Protein AF-A0A936DVT2-F1 (afdb_monomer_lite)

pLDDT: mean 86.71, std 9.56, range [53.81, 96.31]

Radius of gyration: 16.31 Å; chains: 1; bounding box: 36×32×41 Å

Secondary structure (DSSP, 8-state):
-HHHHHHHHHHHHHHHHHHHHHHHHHHHHHHHHTT--SSHHHHHHHHHHHHHHHHHHHHHHHTT-HHHHHHHHHHHHHHHHHHHHHHHHHHHH-TT--

Structure (mmCIF, N/CA/C/O backbone):
data_AF-A0A936DVT2-F1
#
_entry.id   AF-A0A936DVT2-F1
#
loop_
_atom_site.group_PDB
_atom_site.id
_atom_site.type_symbol
_atom_site.label_atom_id
_atom_site.label_alt_id
_atom_site.label_comp_id
_atom_site.label_asym_id
_atom_site.label_entity_id
_atom_site.label_seq_id
_atom_site.pdbx_PDB_ins_code
_atom_site.Cartn_x
_atom_site.Cartn_y
_atom_site.Cartn_z
_atom_site.occupancy
_atom_site.B_iso_or_equiv
_atom_site.auth_seq_id
_atom_site.auth_comp_id
_atom_site.auth_asym_id
_atom_site.auth_atom_id
_atom_site.pdbx_PDB_model_num
ATOM 1 N N . MET A 1 1 ? -17.477 8.467 15.188 1.00 62.47 1 MET A N 1
ATOM 2 C CA . MET A 1 1 ? -16.940 9.267 14.061 1.00 62.47 1 MET A CA 1
ATOM 3 C C . MET A 1 1 ? -15.504 8.880 13.683 1.00 62.47 1 MET A C 1
ATOM 5 O O . MET A 1 1 ? -15.281 8.471 12.554 1.00 62.47 1 MET A O 1
ATOM 9 N N . TRP A 1 2 ? -14.542 8.894 14.615 1.00 74.56 2 TRP A N 1
ATOM 10 C CA . TRP A 1 2 ? -13.126 8.581 14.332 1.00 74.56 2 TRP A CA 1
ATOM 11 C C . TRP A 1 2 ? -12.831 7.160 13.819 1.00 74.56 2 TRP A C 1
ATOM 13 O O . TRP A 1 2 ? -11.986 6.989 12.946 1.00 74.56 2 TRP A O 1
ATOM 23 N N . ALA A 1 3 ? -13.521 6.135 14.330 1.00 76.88 3 ALA A N 1
ATOM 24 C CA . ALA A 1 3 ? -13.333 4.756 13.864 1.00 76.88 3 ALA A CA 1
ATOM 25 C C . ALA A 1 3 ? -13.808 4.557 12.413 1.00 76.88 3 ALA A C 1
ATOM 27 O O . ALA A 1 3 ? -13.152 3.872 11.635 1.00 76.88 3 ALA A O 1
ATOM 28 N N . PHE A 1 4 ? -14.908 5.218 12.038 1.00 84.44 4 PHE A N 1
ATOM 29 C CA . PHE A 1 4 ? -15.436 5.209 10.675 1.00 84.44 4 PHE A CA 1
ATOM 30 C C . PHE A 1 4 ? -14.450 5.845 9.688 1.00 84.44 4 PHE A C 1
ATOM 32 O O . PHE A 1 4 ? -14.139 5.243 8.665 1.00 84.44 4 PHE A O 1
ATOM 39 N N . LEU A 1 5 ? -13.882 7.006 10.040 1.00 88.12 5 LEU A N 1
ATOM 40 C CA . LEU A 1 5 ? -12.878 7.680 9.213 1.00 88.12 5 LEU A CA 1
ATOM 41 C C . LEU A 1 5 ? -11.639 6.802 8.982 1.00 88.12 5 LEU A C 1
ATOM 43 O O . LEU A 1 5 ? -11.156 6.706 7.860 1.00 88.12 5 LEU A O 1
ATOM 47 N N . LYS A 1 6 ? -11.149 6.113 10.021 1.00 86.31 6 LYS A N 1
ATOM 48 C CA . LYS A 1 6 ? -10.004 5.194 9.899 1.00 86.31 6 LYS A CA 1
ATOM 49 C C . LYS A 1 6 ? -10.316 4.006 8.987 1.00 86.31 6 LYS A C 1
ATOM 51 O O . LYS A 1 6 ? -9.522 3.702 8.106 1.00 86.31 6 LYS A O 1
ATOM 56 N N . SER A 1 7 ? -11.487 3.385 9.140 1.00 87.62 7 SER A N 1
ATOM 57 C CA . SER A 1 7 ? -11.933 2.322 8.227 1.00 87.62 7 SER A CA 1
ATOM 58 C C . SER A 1 7 ? -12.012 2.799 6.781 1.00 87.62 7 SER A C 1
ATOM 60 O O . SER A 1 7 ? -11.592 2.081 5.879 1.00 87.62 7 SER A O 1
ATOM 62 N N . PHE A 1 8 ? -12.527 4.005 6.554 1.00 91.94 8 PHE A N 1
ATOM 63 C CA . PHE A 1 8 ? -12.626 4.580 5.218 1.00 91.94 8 PHE A CA 1
ATOM 64 C C . PHE A 1 8 ? -11.243 4.834 4.597 1.00 91.94 8 PHE A C 1
ATOM 66 O O . PHE A 1 8 ? -10.971 4.373 3.489 1.00 91.94 8 PHE A O 1
ATOM 73 N N . LEU A 1 9 ? -10.336 5.475 5.344 1.00 92.44 9 LEU A N 1
ATOM 74 C CA . LEU A 1 9 ? -8.952 5.708 4.919 1.00 92.44 9 LEU A CA 1
ATOM 75 C C . LEU A 1 9 ? -8.202 4.403 4.637 1.00 92.44 9 LEU A C 1
ATOM 77 O O . LEU A 1 9 ? -7.432 4.338 3.683 1.00 92.44 9 LEU A O 1
ATOM 81 N N . PHE A 1 10 ? -8.456 3.353 5.422 1.00 94.12 10 PHE A N 1
ATOM 82 C CA . PHE A 1 10 ? -7.885 2.036 5.168 1.00 94.12 10 PHE A CA 1
ATOM 83 C C . PHE A 1 10 ? -8.268 1.515 3.780 1.00 94.12 10 PHE A C 1
ATOM 85 O O . PHE A 1 10 ? -7.390 1.085 3.039 1.00 94.12 10 PHE A O 1
ATOM 92 N N . TYR A 1 11 ? -9.552 1.563 3.407 1.00 94.31 11 TYR A N 1
ATOM 93 C CA . TYR A 1 11 ? -9.995 1.071 2.099 1.00 94.31 11 TYR A CA 1
ATOM 94 C C . TYR A 1 11 ? -9.432 1.901 0.943 1.00 94.31 11 TYR A C 1
ATOM 96 O O . TYR A 1 11 ? -9.033 1.325 -0.068 1.00 94.31 11 TYR A O 1
ATOM 104 N N . ILE A 1 12 ? -9.333 3.225 1.106 1.00 94.19 12 ILE A N 1
ATOM 105 C CA . ILE A 1 12 ? -8.680 4.095 0.117 1.00 94.19 12 ILE A CA 1
ATOM 106 C C . ILE A 1 12 ? -7.213 3.700 -0.053 1.00 94.19 12 ILE A C 1
ATOM 108 O O . ILE A 1 12 ? -6.776 3.421 -1.169 1.00 94.19 12 ILE A O 1
ATOM 112 N N . GLY A 1 13 ? -6.456 3.639 1.046 1.00 93.81 13 GLY A N 1
ATOM 113 C CA . GLY A 1 13 ? -5.042 3.280 0.998 1.00 93.81 13 GLY A CA 1
ATOM 114 C C . GLY A 1 13 ? -4.830 1.882 0.419 1.00 93.81 13 GLY A C 1
ATOM 115 O O . GLY A 1 13 ? -3.931 1.670 -0.392 1.00 93.81 13 GLY A O 1
ATOM 116 N N . PHE A 1 14 ? -5.692 0.930 0.774 1.00 94.88 14 PHE A N 1
ATOM 117 C CA . PHE A 1 14 ? -5.661 -0.423 0.227 1.00 94.88 14 PHE A CA 1
ATOM 118 C C . PHE A 1 14 ? -5.874 -0.416 -1.293 1.00 94.88 14 PHE A C 1
ATOM 120 O O . PHE A 1 14 ? -5.102 -1.038 -2.020 1.00 94.88 14 PHE A O 1
ATOM 127 N N . GLY A 1 15 ? -6.868 0.334 -1.779 1.00 94.31 15 GLY A N 1
ATOM 128 C CA . GLY A 1 15 ? -7.157 0.471 -3.207 1.00 94.31 15 GLY A CA 1
ATOM 129 C C . GLY A 1 15 ? -5.996 1.077 -3.997 1.00 94.31 15 GLY A C 1
ATOM 130 O O . GLY A 1 15 ? -5.615 0.532 -5.030 1.00 94.31 15 GLY A O 1
ATOM 131 N N . ILE A 1 16 ? -5.382 2.150 -3.489 1.00 94.12 16 ILE A N 1
ATOM 132 C CA . ILE A 1 16 ? -4.234 2.802 -4.144 1.00 94.12 16 ILE A CA 1
ATOM 133 C C . ILE A 1 16 ? -3.060 1.826 -4.291 1.00 94.12 16 ILE A C 1
ATOM 135 O O . ILE A 1 16 ? -2.488 1.701 -5.374 1.00 94.12 16 ILE A O 1
ATOM 139 N N . ASN A 1 17 ? -2.715 1.103 -3.224 1.00 94.31 17 ASN A N 1
ATOM 140 C CA . ASN A 1 17 ? -1.636 0.117 -3.274 1.00 94.31 17 ASN A CA 1
ATOM 141 C C . ASN A 1 17 ? -1.960 -1.048 -4.219 1.00 94.31 17 ASN A C 1
ATOM 143 O O . ASN A 1 17 ? -1.082 -1.494 -4.952 1.00 94.31 17 ASN A O 1
ATOM 147 N N . ALA A 1 18 ? -3.210 -1.522 -4.234 1.00 94.19 18 ALA A N 1
ATOM 148 C CA . ALA A 1 18 ? -3.640 -2.577 -5.147 1.00 94.19 18 ALA A CA 1
ATOM 149 C C . ALA A 1 18 ? -3.505 -2.145 -6.617 1.00 94.19 18 ALA A C 1
ATOM 151 O O . ALA A 1 18 ? -2.980 -2.903 -7.430 1.00 94.19 18 ALA A O 1
ATOM 152 N N . ILE A 1 19 ? -3.900 -0.910 -6.950 1.00 92.88 19 ILE A N 1
ATOM 153 C CA . ILE A 1 19 ? -3.696 -0.338 -8.289 1.00 92.88 19 ILE A CA 1
ATOM 154 C C . ILE A 1 19 ? -2.199 -0.262 -8.613 1.00 92.88 19 ILE A C 1
ATOM 156 O O . ILE A 1 19 ? -1.792 -0.684 -9.694 1.00 92.88 19 ILE A O 1
ATOM 160 N N . GLY A 1 20 ? -1.373 0.212 -7.675 1.00 90.12 20 GLY A N 1
ATOM 161 C CA . GLY A 1 20 ? 0.081 0.267 -7.849 1.00 90.12 20 GLY A CA 1
ATOM 162 C C . GLY A 1 20 ? 0.688 -1.102 -8.169 1.00 90.12 20 GLY A C 1
ATOM 163 O O . GLY A 1 20 ? 1.445 -1.229 -9.127 1.00 90.12 20 GLY A O 1
ATOM 164 N N . ILE A 1 21 ? 0.286 -2.140 -7.431 1.00 93.06 21 ILE A N 1
ATOM 165 C CA . ILE A 1 21 ? 0.714 -3.526 -7.665 1.00 93.06 21 ILE A CA 1
ATOM 166 C C . ILE A 1 21 ? 0.298 -4.012 -9.056 1.00 93.06 21 ILE A C 1
ATOM 168 O O . ILE A 1 21 ? 1.121 -4.588 -9.766 1.00 93.06 21 ILE A O 1
ATOM 172 N N . LEU A 1 22 ? -0.950 -3.766 -9.469 1.00 92.69 22 LEU A N 1
ATOM 173 C CA . LEU A 1 22 ? -1.434 -4.162 -10.795 1.00 92.69 22 LEU A CA 1
ATOM 174 C C . LEU A 1 22 ? -0.621 -3.498 -11.912 1.00 92.69 22 LEU A C 1
ATOM 176 O O . LEU A 1 22 ? -0.203 -4.175 -12.850 1.00 92.69 22 LEU A O 1
ATOM 180 N N . VAL A 1 23 ? -0.338 -2.200 -11.788 1.00 90.06 23 VAL A N 1
ATOM 181 C CA . VAL A 1 23 ? 0.489 -1.465 -12.758 1.00 90.06 23 VAL A CA 1
ATOM 182 C C . VAL A 1 23 ? 1.914 -2.023 -12.797 1.00 90.06 23 VAL A C 1
ATOM 184 O O . VAL A 1 23 ? 2.447 -2.265 -13.880 1.00 90.06 23 VAL A O 1
ATOM 187 N N . SER A 1 24 ? 2.525 -2.294 -11.640 1.00 88.75 24 SER A N 1
ATOM 188 C CA . SER A 1 24 ? 3.863 -2.894 -11.581 1.00 88.75 24 SER A CA 1
ATOM 189 C C . SER A 1 24 ? 3.911 -4.284 -12.220 1.00 88.75 24 SER A C 1
ATOM 191 O O . SER A 1 24 ? 4.865 -4.587 -12.934 1.00 88.75 24 SER A O 1
ATOM 193 N N . LEU A 1 25 ? 2.882 -5.115 -12.027 1.00 88.88 25 LEU A N 1
ATOM 194 C CA . LEU A 1 25 ? 2.795 -6.434 -12.663 1.00 88.88 25 LEU A CA 1
ATOM 195 C C . LEU A 1 25 ? 2.741 -6.334 -14.191 1.00 88.88 25 LEU A C 1
ATOM 197 O O . LEU A 1 25 ? 3.431 -7.094 -14.868 1.00 88.88 25 LEU A O 1
ATOM 201 N N . VAL A 1 26 ? 1.982 -5.380 -14.739 1.00 88.12 26 VAL A N 1
ATOM 202 C CA . VAL A 1 26 ? 1.920 -5.153 -16.194 1.00 88.12 26 VAL A CA 1
ATOM 203 C C . VAL A 1 26 ? 3.300 -4.806 -16.760 1.00 88.12 26 VAL A C 1
ATOM 205 O O . VAL A 1 26 ? 3.682 -5.337 -17.805 1.00 88.12 26 VAL A O 1
ATOM 208 N N . ILE A 1 27 ? 4.069 -3.963 -16.063 1.00 86.00 27 ILE A N 1
ATOM 209 C CA . ILE A 1 27 ? 5.432 -3.587 -16.472 1.00 86.00 27 ILE A CA 1
ATOM 210 C C . ILE A 1 27 ? 6.364 -4.803 -16.425 1.00 86.00 27 ILE A C 1
ATOM 212 O O . ILE A 1 27 ? 7.030 -5.092 -17.415 1.00 86.00 27 ILE A O 1
ATOM 216 N N . ILE A 1 28 ? 6.354 -5.562 -15.325 1.00 87.94 28 ILE A N 1
ATOM 217 C CA . ILE A 1 28 ? 7.203 -6.754 -15.151 1.00 87.94 28 ILE A CA 1
ATOM 218 C C . ILE A 1 28 ? 6.934 -7.794 -16.245 1.00 87.94 28 ILE A C 1
ATOM 220 O O . ILE A 1 28 ? 7.877 -8.343 -16.820 1.00 87.94 28 ILE A O 1
ATOM 224 N N . ILE A 1 29 ? 5.657 -8.060 -16.547 1.00 86.06 29 ILE A N 1
ATOM 225 C CA . ILE A 1 29 ? 5.254 -9.005 -17.600 1.00 86.06 29 ILE A CA 1
ATOM 226 C C . ILE A 1 29 ? 5.703 -8.491 -18.973 1.00 86.06 29 ILE A C 1
ATOM 228 O O . ILE A 1 29 ? 6.270 -9.2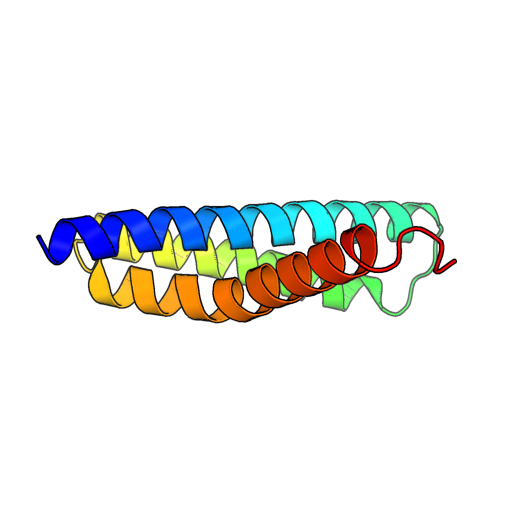50 -19.759 1.00 86.06 29 ILE A O 1
ATOM 232 N N . SER A 1 30 ? 5.503 -7.201 -19.255 1.00 84.88 30 SER A N 1
ATOM 233 C CA . SER A 1 30 ? 5.915 -6.587 -20.524 1.00 84.88 30 SER A CA 1
ATOM 234 C C . SER A 1 30 ? 7.430 -6.653 -20.734 1.00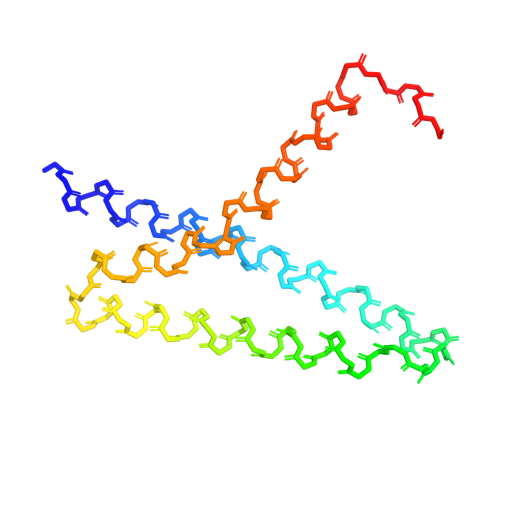 84.88 30 SER A C 1
ATOM 236 O O . SER A 1 30 ? 7.888 -6.955 -21.837 1.00 84.88 30 SER A O 1
ATOM 238 N N . ASP A 1 31 ? 8.212 -6.411 -19.682 1.00 83.19 31 ASP A N 1
ATOM 239 C CA . ASP A 1 31 ? 9.674 -6.483 -19.724 1.00 83.19 31 ASP A CA 1
ATOM 240 C C . ASP A 1 31 ? 10.180 -7.926 -19.820 1.00 83.19 31 ASP A C 1
ATOM 242 O O . ASP A 1 31 ? 11.168 -8.187 -20.513 1.00 83.19 31 ASP A O 1
ATOM 246 N N . ALA A 1 32 ? 9.480 -8.880 -19.194 1.00 82.69 32 ALA A N 1
ATOM 247 C CA . ALA A 1 32 ? 9.783 -10.303 -19.322 1.00 82.69 32 ALA A CA 1
ATOM 248 C C . ALA A 1 32 ? 9.603 -10.790 -20.769 1.00 82.69 32 ALA A C 1
ATOM 250 O O . ALA A 1 32 ? 10.466 -11.500 -21.282 1.00 82.69 32 ALA A O 1
ATOM 251 N N . ILE A 1 33 ? 8.535 -10.357 -21.452 1.00 84.75 33 ILE A N 1
ATOM 252 C CA . ILE A 1 33 ? 8.281 -10.695 -22.864 1.00 84.75 33 ILE A CA 1
ATOM 253 C C . ILE A 1 33 ? 9.366 -10.112 -23.784 1.00 84.75 33 ILE A C 1
ATOM 255 O O . ILE A 1 33 ? 9.763 -10.751 -24.755 1.00 84.75 33 ILE A O 1
ATOM 259 N N . LYS A 1 34 ? 9.881 -8.915 -23.475 1.00 83.06 34 LYS A 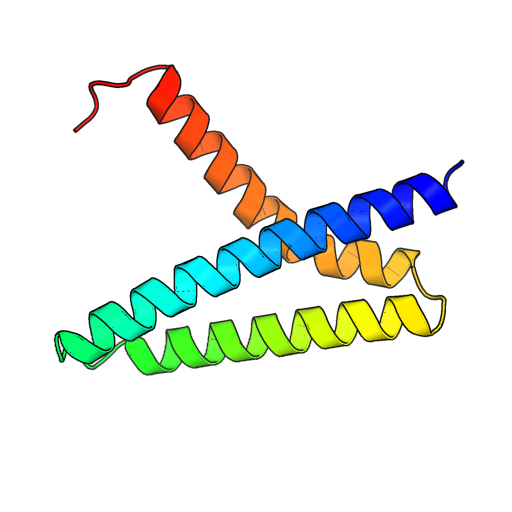N 1
ATOM 260 C CA . LYS A 1 34 ? 10.931 -8.243 -24.264 1.00 83.06 34 LYS A CA 1
ATOM 261 C C . LYS A 1 34 ? 12.345 -8.792 -24.024 1.00 83.06 34 LYS A C 1
ATOM 263 O O . LYS A 1 34 ? 13.276 -8.356 -24.696 1.00 83.06 34 LYS A O 1
ATOM 268 N N . GLY A 1 35 ? 12.532 -9.711 -23.073 1.00 72.38 35 GLY A N 1
ATOM 269 C CA . GLY A 1 35 ? 13.825 -10.352 -22.806 1.00 72.38 35 GLY A CA 1
ATOM 270 C C . GLY A 1 35 ? 14.896 -9.444 -22.179 1.00 72.38 35 GLY A C 1
ATOM 271 O O . GLY A 1 35 ? 16.073 -9.804 -22.184 1.00 72.38 35 GLY A O 1
ATOM 272 N N . SER A 1 36 ? 14.542 -8.276 -21.624 1.00 65.38 36 SER A N 1
ATOM 273 C CA . SER A 1 36 ? 15.513 -7.378 -20.976 1.00 65.38 36 SER A CA 1
ATOM 274 C C . SER A 1 36 ? 15.749 -7.816 -19.518 1.00 65.38 36 SER A C 1
ATOM 276 O O . SER A 1 36 ? 14.883 -7.665 -18.659 1.00 65.38 36 SER A O 1
ATOM 278 N N . SER A 1 37 ? 16.892 -8.452 -19.234 1.00 60.56 37 SER A N 1
ATOM 279 C CA . SER A 1 37 ? 16.967 -9.436 -18.134 1.00 60.56 37 SER A CA 1
ATOM 280 C C . SER A 1 37 ? 17.762 -9.051 -16.869 1.00 60.56 37 SER A C 1
ATOM 282 O O . SER A 1 37 ? 17.945 -9.911 -16.012 1.00 60.56 37 SER A O 1
ATOM 284 N N . SER A 1 38 ? 18.229 -7.813 -16.659 1.00 58.59 38 SER A N 1
ATOM 285 C CA . SER A 1 38 ? 19.053 -7.526 -15.457 1.00 58.59 38 SER A CA 1
ATOM 286 C C . SER A 1 38 ? 18.307 -6.926 -14.255 1.00 58.59 38 SER A C 1
ATOM 288 O O . SER A 1 38 ? 18.732 -7.141 -13.124 1.00 58.59 38 SER A O 1
ATOM 290 N N . LYS A 1 39 ? 17.189 -6.209 -14.449 1.00 61.66 39 LYS A N 1
ATOM 291 C CA . LYS A 1 39 ? 16.467 -5.504 -13.358 1.00 61.66 39 LYS A CA 1
ATOM 292 C C . LYS A 1 39 ? 15.124 -6.127 -12.957 1.00 61.66 39 LYS A C 1
ATOM 294 O O . LYS A 1 39 ? 14.541 -5.719 -11.956 1.00 61.66 39 LYS A O 1
ATOM 299 N N . ASN A 1 40 ? 14.631 -7.117 -13.704 1.00 69.44 40 ASN A N 1
ATOM 300 C CA . ASN A 1 40 ? 13.252 -7.598 -13.560 1.00 69.44 40 ASN A CA 1
ATOM 301 C C . ASN A 1 40 ? 13.018 -8.398 -12.258 1.00 69.44 40 ASN A C 1
ATOM 303 O O . ASN A 1 40 ? 11.957 -8.310 -11.644 1.00 69.44 40 ASN A O 1
ATOM 307 N N . GLY A 1 41 ? 14.040 -9.116 -11.773 1.00 75.94 41 GLY A N 1
ATOM 308 C CA . GLY A 1 41 ? 13.954 -9.879 -10.521 1.00 75.94 41 GLY A CA 1
ATOM 309 C C . GLY A 1 41 ? 13.731 -9.000 -9.285 1.00 75.94 41 GLY A C 1
ATOM 310 O O . GLY A 1 41 ? 12.924 -9.338 -8.423 1.00 75.94 41 GLY A O 1
ATOM 311 N N . THR A 1 42 ? 14.386 -7.838 -9.212 1.00 81.88 42 THR A N 1
ATOM 312 C CA . THR A 1 42 ? 14.222 -6.903 -8.087 1.00 81.88 42 THR A CA 1
ATOM 313 C C . THR A 1 42 ? 12.815 -6.308 -8.046 1.00 81.88 42 THR A C 1
ATOM 315 O O . THR A 1 42 ? 12.216 -6.239 -6.976 1.00 81.88 42 THR A O 1
ATOM 318 N N . TRP A 1 43 ? 12.253 -5.938 -9.201 1.00 82.81 43 TRP A N 1
ATOM 319 C CA . TRP A 1 43 ? 10.880 -5.432 -9.292 1.00 82.81 43 TRP A CA 1
ATOM 320 C C . TRP A 1 43 ? 9.846 -6.464 -8.839 1.00 82.81 43 TRP A C 1
ATOM 322 O O . TRP A 1 43 ? 8.938 -6.127 -8.079 1.00 82.81 43 TRP A O 1
ATOM 332 N N . LEU A 1 44 ? 10.020 -7.728 -9.231 1.00 86.56 44 LEU A N 1
ATOM 333 C CA . LEU A 1 44 ? 9.156 -8.822 -8.787 1.00 86.56 44 LEU A CA 1
ATOM 334 C C . LEU A 1 44 ? 9.193 -9.001 -7.261 1.00 86.56 44 LEU A C 1
ATOM 336 O O . LEU A 1 44 ? 8.144 -9.132 -6.631 1.00 86.56 44 LEU A O 1
ATOM 340 N N . LEU A 1 45 ? 10.383 -8.957 -6.653 1.00 88.25 45 LEU A N 1
ATOM 341 C CA . LEU A 1 45 ? 10.532 -9.056 -5.197 1.00 88.25 45 LEU A CA 1
ATOM 342 C C . LEU A 1 45 ? 9.843 -7.899 -4.464 1.00 88.25 45 LEU A C 1
ATOM 344 O O . LEU A 1 45 ? 9.189 -8.127 -3.447 1.00 88.25 45 LEU A O 1
ATOM 348 N N . ILE A 1 46 ? 9.940 -6.675 -4.994 1.00 88.31 46 ILE A N 1
ATOM 349 C CA . ILE A 1 46 ? 9.246 -5.505 -4.436 1.00 88.31 46 ILE A CA 1
ATOM 350 C C . ILE A 1 46 ? 7.728 -5.712 -4.485 1.00 88.31 46 ILE A C 1
ATOM 352 O O . ILE A 1 46 ? 7.049 -5.490 -3.482 1.00 88.31 46 ILE A O 1
ATOM 356 N N . VAL A 1 47 ? 7.190 -6.180 -5.616 1.00 91.06 47 VAL A N 1
ATOM 357 C CA . VAL A 1 47 ? 5.751 -6.444 -5.767 1.00 91.06 47 VAL A CA 1
ATOM 358 C C . VAL A 1 47 ? 5.274 -7.524 -4.797 1.00 91.06 47 VAL A C 1
ATOM 360 O O . VAL A 1 47 ? 4.266 -7.332 -4.120 1.00 91.06 47 VAL A O 1
ATOM 363 N N . LEU A 1 48 ? 6.015 -8.626 -4.665 1.00 92.69 48 LEU A N 1
ATOM 364 C CA . LEU A 1 48 ? 5.700 -9.672 -3.689 1.00 92.69 48 LEU A CA 1
ATOM 365 C C . LEU A 1 48 ? 5.726 -9.133 -2.253 1.00 92.69 48 LEU A C 1
ATOM 367 O O . LEU A 1 48 ? 4.823 -9.430 -1.468 1.00 92.69 48 LEU A O 1
ATOM 371 N N . GLY A 1 49 ? 6.709 -8.292 -1.925 1.00 93.44 49 GLY A N 1
ATOM 372 C CA . GLY A 1 49 ? 6.785 -7.604 -0.638 1.00 93.44 49 GLY A CA 1
ATOM 373 C C . GLY A 1 49 ? 5.564 -6.720 -0.370 1.00 93.44 49 GLY A C 1
ATOM 374 O O . GLY A 1 49 ? 4.998 -6.774 0.721 1.00 93.44 49 GLY A O 1
ATOM 375 N N . LEU A 1 50 ? 5.103 -5.963 -1.369 1.00 92.00 50 LEU A N 1
ATOM 376 C CA . LEU A 1 50 ? 3.902 -5.128 -1.261 1.00 92.00 50 LEU A CA 1
ATOM 377 C C . LEU A 1 50 ? 2.614 -5.957 -1.133 1.00 92.00 50 LEU A C 1
ATOM 379 O O . LEU A 1 50 ? 1.725 -5.585 -0.364 1.00 92.00 50 LEU A O 1
ATOM 383 N N . CYS A 1 51 ? 2.517 -7.103 -1.811 1.00 94.75 51 CYS A N 1
ATOM 384 C CA . CYS A 1 51 ? 1.407 -8.043 -1.632 1.00 94.75 51 CYS A CA 1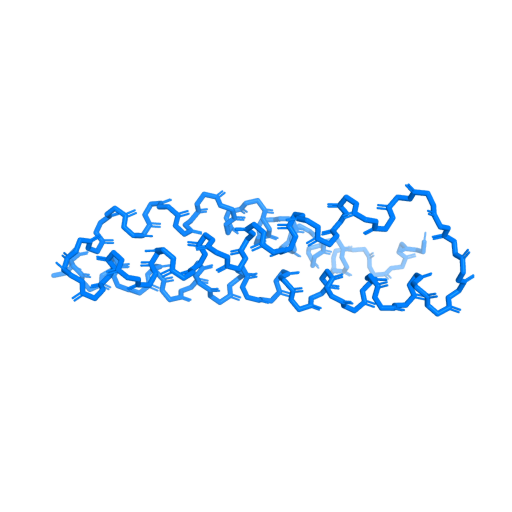
ATOM 385 C C . CYS A 1 51 ? 1.355 -8.583 -0.195 1.00 94.75 51 CYS A C 1
ATOM 387 O O . CYS A 1 51 ? 0.297 -8.562 0.438 1.00 94.75 51 CYS A O 1
ATOM 389 N N . LEU A 1 52 ? 2.498 -9.022 0.344 1.00 95.56 52 LEU A N 1
ATOM 390 C CA . LEU A 1 52 ? 2.603 -9.485 1.732 1.00 95.56 52 LEU A CA 1
ATOM 391 C C . LEU A 1 52 ? 2.290 -8.359 2.727 1.00 95.56 52 LEU A C 1
ATOM 393 O O . LEU A 1 52 ? 1.593 -8.587 3.717 1.00 95.56 52 LEU A O 1
ATOM 397 N N . TRP A 1 53 ? 2.739 -7.135 2.442 1.00 94.56 53 TRP A N 1
ATOM 398 C CA . TRP A 1 53 ? 2.425 -5.951 3.240 1.00 94.56 53 TRP A CA 1
ATOM 399 C C . TRP A 1 53 ? 0.917 -5.677 3.295 1.00 94.56 53 TRP A C 1
ATOM 401 O O . TRP A 1 53 ? 0.368 -5.451 4.377 1.00 94.56 53 TRP A O 1
ATOM 411 N N . LEU A 1 54 ? 0.220 -5.738 2.155 1.00 94.81 54 LEU A N 1
ATOM 412 C CA . LEU A 1 54 ? -1.236 -5.573 2.109 1.00 94.81 54 LEU A CA 1
ATOM 413 C C . LEU A 1 54 ? -1.972 -6.694 2.840 1.00 94.81 54 LEU A C 1
ATOM 415 O O . LEU A 1 54 ? -2.933 -6.412 3.561 1.00 94.81 54 LEU A O 1
ATOM 419 N N . ALA A 1 55 ? -1.510 -7.938 2.704 1.00 95.62 55 ALA A N 1
ATOM 420 C CA . ALA A 1 55 ? -2.073 -9.070 3.434 1.00 95.62 55 ALA A CA 1
ATOM 421 C C . ALA A 1 55 ? -1.939 -8.873 4.954 1.00 95.62 55 ALA A C 1
ATOM 423 O O . ALA A 1 55 ? -2.909 -9.057 5.694 1.00 95.62 55 ALA A O 1
ATOM 424 N N . LEU A 1 56 ? -0.778 -8.401 5.420 1.00 95.94 56 LEU A N 1
ATOM 425 C CA . LEU A 1 56 ? -0.551 -8.057 6.823 1.00 95.94 56 LEU A CA 1
ATOM 426 C C . LEU A 1 56 ? -1.470 -6.916 7.288 1.00 95.94 56 LEU A C 1
ATOM 428 O O . LEU A 1 56 ? -2.076 -7.008 8.356 1.00 95.94 56 LEU A O 1
ATOM 432 N N . CYS A 1 57 ? -1.631 -5.862 6.485 1.00 95.44 57 CYS A N 1
ATOM 433 C CA . CYS A 1 57 ? -2.546 -4.759 6.793 1.00 95.44 57 CYS A CA 1
ATOM 434 C C . CYS A 1 57 ? -4.002 -5.243 6.911 1.00 95.44 57 CYS A C 1
ATOM 436 O O . CYS A 1 57 ? -4.729 -4.820 7.815 1.00 95.44 57 CYS A O 1
ATOM 438 N N . TRP A 1 58 ? -4.426 -6.158 6.035 1.00 95.12 58 TRP A N 1
ATOM 439 C CA . TRP A 1 58 ? -5.754 -6.767 6.094 1.00 95.12 58 TRP A CA 1
ATOM 440 C C . TRP A 1 58 ? -5.945 -7.621 7.351 1.00 95.12 58 TRP A C 1
ATOM 442 O O . TRP A 1 58 ? -6.962 -7.488 8.036 1.00 95.12 58 TRP A O 1
ATOM 452 N N . TYR A 1 59 ? -4.946 -8.429 7.706 1.00 96.31 59 TYR A N 1
ATOM 453 C CA . TYR A 1 59 ? -4.945 -9.215 8.939 1.00 96.31 59 TYR A CA 1
ATOM 454 C C . TYR A 1 59 ? -5.032 -8.328 10.193 1.00 96.31 59 TYR A C 1
ATOM 456 O O . TYR A 1 59 ? -5.835 -8.570 11.094 1.00 96.31 59 TYR A O 1
ATOM 464 N N . LEU A 1 60 ? -4.270 -7.233 10.241 1.00 93.94 60 LEU A N 1
ATOM 465 C CA . LEU A 1 60 ? -4.323 -6.272 11.348 1.00 93.94 60 LEU A CA 1
ATOM 466 C C . LEU A 1 60 ? -5.710 -5.632 11.492 1.00 93.94 60 LEU A C 1
ATOM 468 O O . LEU A 1 60 ? -6.190 -5.411 12.608 1.00 93.94 60 LEU A O 1
ATOM 472 N N . LYS A 1 61 ? -6.388 -5.372 10.370 1.00 94.44 61 LYS A N 1
ATOM 473 C CA . LYS A 1 61 ? -7.784 -4.929 10.370 1.00 94.44 61 LYS A CA 1
ATOM 474 C C . LYS A 1 61 ? -8.728 -6.017 10.893 1.00 94.44 61 LYS A C 1
ATOM 476 O O . LYS A 1 61 ? -9.612 -5.680 11.681 1.00 94.44 61 LYS A O 1
ATOM 481 N N . SER A 1 62 ? -8.555 -7.285 10.510 1.00 94.12 62 SER A N 1
ATOM 482 C CA . SER A 1 62 ? -9.449 -8.373 10.944 1.00 94.12 62 SER A CA 1
ATOM 483 C C . SER A 1 62 ? -9.371 -8.659 12.445 1.00 94.12 62 SER A C 1
ATOM 485 O O . SER A 1 62 ? -10.385 -8.997 13.044 1.00 94.12 62 SER A O 1
ATOM 487 N N . ILE A 1 63 ? -8.212 -8.450 13.077 1.00 95.75 63 ILE A N 1
ATOM 488 C CA . ILE A 1 63 ? -8.049 -8.577 14.540 1.00 95.75 63 ILE A CA 1
ATOM 489 C C . ILE A 1 63 ? -8.436 -7.300 15.318 1.00 95.75 63 ILE A C 1
ATOM 491 O O . ILE A 1 63 ? -8.128 -7.165 16.502 1.00 95.75 63 ILE A O 1
ATOM 495 N N . GLY A 1 64 ? -9.063 -6.318 14.659 1.00 91.88 64 GLY A N 1
ATOM 496 C CA . GLY A 1 64 ? -9.556 -5.086 15.286 1.00 91.88 64 GLY A CA 1
ATOM 497 C C . GLY A 1 64 ? -8.513 -3.975 15.478 1.00 91.88 64 GLY A C 1
ATOM 498 O O . GLY A 1 64 ? -8.836 -2.914 16.017 1.00 91.88 64 GLY A O 1
ATOM 499 N N . LYS A 1 65 ? -7.269 -4.138 15.006 1.00 93.44 65 LYS A N 1
ATOM 500 C CA . LYS A 1 65 ? -6.196 -3.125 15.110 1.00 93.44 65 LYS A CA 1
ATOM 501 C C . LYS A 1 65 ? -6.253 -2.106 13.963 1.00 93.44 65 LYS A C 1
ATOM 503 O O . LYS A 1 65 ? -5.251 -1.818 13.309 1.00 93.44 65 LYS A O 1
ATOM 508 N N . ILE A 1 66 ? -7.425 -1.504 13.744 1.00 91.75 66 ILE A N 1
ATOM 509 C CA . ILE A 1 66 ? -7.687 -0.662 12.564 1.00 91.75 66 ILE A CA 1
ATOM 510 C C . ILE A 1 66 ? -6.789 0.575 12.466 1.00 91.75 66 ILE A C 1
ATOM 512 O O . ILE A 1 66 ? -6.396 0.959 11.371 1.00 91.75 66 ILE A O 1
ATOM 516 N N . GLY A 1 67 ? -6.425 1.195 13.593 1.00 90.50 67 GLY A N 1
ATOM 517 C CA . GLY A 1 67 ? -5.549 2.371 13.584 1.00 90.50 67 GLY A CA 1
ATOM 518 C C . GLY A 1 67 ? -4.155 2.054 13.047 1.00 90.50 67 GLY A C 1
ATOM 519 O O . GLY A 1 67 ? -3.641 2.781 12.204 1.00 90.50 67 GLY A O 1
ATOM 520 N N . LEU A 1 68 ? -3.587 0.932 13.486 1.00 93.00 68 LEU A N 1
ATOM 521 C CA . LEU A 1 68 ? -2.273 0.480 13.043 1.00 93.00 68 LEU A CA 1
ATOM 522 C C . LEU A 1 68 ? -2.327 0.011 11.581 1.00 93.00 68 LEU A C 1
ATOM 524 O O . LEU A 1 68 ? -1.500 0.438 10.781 1.00 93.00 68 LEU A O 1
ATOM 528 N N .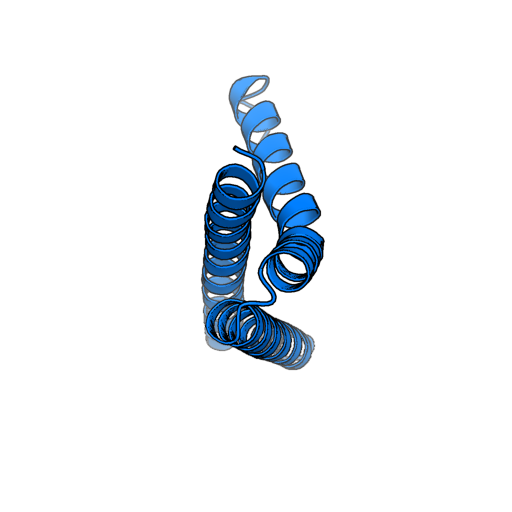 ALA A 1 69 ? -3.360 -0.753 11.210 1.00 93.56 69 ALA A N 1
ATOM 529 C CA . ALA A 1 69 ? -3.603 -1.165 9.827 1.00 93.56 69 ALA A CA 1
ATOM 530 C C . ALA A 1 69 ? -3.721 0.034 8.865 1.00 93.56 69 ALA A C 1
ATOM 532 O O . ALA A 1 69 ? -3.155 0.016 7.775 1.00 93.56 69 ALA A O 1
ATOM 533 N N . THR A 1 70 ? -4.421 1.096 9.282 1.00 93.31 70 THR A N 1
ATOM 534 C CA . THR A 1 70 ? -4.596 2.320 8.481 1.00 93.31 70 THR A CA 1
ATOM 535 C C . THR A 1 70 ? -3.271 3.053 8.294 1.00 93.31 70 THR A C 1
ATOM 537 O O . THR A 1 70 ? -2.923 3.415 7.176 1.00 93.31 70 THR A O 1
ATOM 540 N N . ASN A 1 71 ? -2.491 3.239 9.361 1.00 93.56 71 ASN A N 1
ATOM 541 C CA . ASN A 1 71 ? -1.199 3.920 9.256 1.00 93.56 71 ASN A CA 1
ATOM 542 C C . ASN A 1 71 ? -0.225 3.149 8.349 1.00 93.56 71 ASN A C 1
ATOM 544 O O . ASN A 1 71 ? 0.457 3.753 7.525 1.00 93.56 71 ASN A O 1
ATOM 548 N N . MET A 1 72 ? -0.199 1.818 8.461 1.00 94.81 72 MET A N 1
ATOM 549 C CA . MET A 1 72 ? 0.667 0.970 7.639 1.00 94.81 72 MET A CA 1
ATOM 550 C C . MET A 1 72 ? 0.261 0.949 6.165 1.00 94.81 72 MET A C 1
ATOM 552 O O . MET A 1 72 ? 1.137 0.982 5.304 1.00 94.81 72 MET A O 1
ATOM 556 N N . VAL A 1 73 ? -1.038 0.907 5.850 1.00 95.38 73 VAL A N 1
ATOM 557 C CA . VAL A 1 73 ? -1.490 0.907 4.448 1.00 95.38 73 VAL A CA 1
ATOM 558 C C . VAL A 1 73 ? -1.304 2.278 3.792 1.00 95.38 73 VAL A C 1
ATOM 560 O O . VAL A 1 73 ? -1.017 2.363 2.599 1.00 95.38 73 VAL A O 1
ATOM 563 N N . MET A 1 74 ? -1.407 3.359 4.571 1.00 92.94 74 MET A N 1
ATOM 564 C CA . MET A 1 74 ? -1.234 4.722 4.070 1.00 92.94 74 MET A CA 1
ATOM 565 C C . MET A 1 74 ? 0.223 5.070 3.752 1.00 92.94 74 MET A C 1
ATOM 567 O O . MET A 1 74 ? 0.458 5.884 2.865 1.00 92.94 74 MET A O 1
ATOM 571 N N . LEU A 1 75 ? 1.197 4.442 4.415 1.00 92.81 75 LEU A N 1
ATOM 572 C CA . LEU A 1 75 ? 2.621 4.724 4.215 1.00 92.81 75 LEU A CA 1
ATOM 573 C C . LEU A 1 75 ? 3.071 4.573 2.745 1.00 92.81 75 LEU A C 1
ATOM 575 O O . LEU A 1 75 ? 3.655 5.521 2.224 1.00 92.81 75 LEU A O 1
ATOM 579 N N . PRO A 1 76 ? 2.764 3.467 2.039 1.00 90.50 76 PRO A N 1
ATOM 580 C CA . PRO A 1 76 ? 3.004 3.365 0.599 1.00 90.50 76 PRO A CA 1
ATOM 581 C C . PRO A 1 76 ? 1.908 4.030 -0.256 1.00 90.50 76 PRO A C 1
ATOM 583 O O . PRO A 1 76 ? 2.199 4.513 -1.349 1.00 90.50 76 PRO A O 1
ATOM 586 N N . ALA A 1 77 ? 0.665 4.140 0.231 1.00 90.12 77 ALA A N 1
ATOM 587 C CA . ALA A 1 77 ? -0.420 4.739 -0.553 1.00 90.12 77 ALA A CA 1
ATOM 588 C C . ALA A 1 77 ? -0.239 6.245 -0.792 1.00 90.12 77 ALA A C 1
ATOM 590 O O . ALA A 1 77 ? -0.605 6.737 -1.854 1.00 90.12 77 ALA A O 1
ATOM 591 N N . ILE A 1 78 ? 0.311 6.987 0.174 1.00 91.25 78 ILE A N 1
ATOM 592 C CA . ILE A 1 78 ? 0.540 8.434 0.054 1.00 91.25 78 ILE A CA 1
ATOM 593 C C . ILE A 1 78 ? 1.481 8.766 -1.114 1.00 91.25 78 ILE A C 1
ATOM 595 O O . ILE A 1 78 ? 1.073 9.555 -1.966 1.00 91.25 78 ILE A O 1
ATOM 599 N N . PRO A 1 79 ? 2.697 8.193 -1.219 1.00 87.81 79 PRO A N 1
ATOM 600 C CA . PRO A 1 79 ? 3.578 8.485 -2.344 1.00 87.81 79 PRO A CA 1
ATOM 601 C C . PRO A 1 79 ? 3.012 7.981 -3.678 1.00 87.81 79 PRO A C 1
ATOM 603 O O . PRO A 1 79 ? 3.088 8.711 -4.663 1.00 87.81 79 PRO A O 1
ATOM 606 N N . ILE A 1 80 ? 2.386 6.796 -3.723 1.00 88.44 80 ILE A N 1
ATOM 607 C CA . ILE A 1 80 ? 1.786 6.257 -4.960 1.00 88.44 80 ILE A CA 1
ATOM 608 C C . ILE A 1 80 ? 0.632 7.150 -5.434 1.00 88.44 80 ILE A C 1
ATOM 610 O O . ILE A 1 80 ? 0.600 7.585 -6.586 1.00 88.44 80 ILE A O 1
ATOM 614 N N . GLY A 1 81 ? -0.307 7.452 -4.537 1.00 85.94 81 GLY A N 1
ATOM 615 C CA . GLY A 1 81 ? -1.466 8.287 -4.829 1.00 85.94 81 GLY A CA 1
ATOM 616 C C . GLY A 1 81 ? -1.069 9.724 -5.145 1.00 85.94 81 GLY A C 1
ATOM 617 O O . GLY A 1 81 ? -1.555 10.283 -6.122 1.00 85.94 81 GLY A O 1
ATOM 618 N N . GLY A 1 82 ? -0.145 10.303 -4.375 1.00 86.56 82 GLY A N 1
ATOM 619 C CA . GLY A 1 82 ? 0.360 11.658 -4.587 1.00 86.56 82 GLY A CA 1
ATOM 620 C C . GLY A 1 82 ? 1.066 11.819 -5.931 1.00 86.56 82 GLY A C 1
ATOM 621 O O . GLY A 1 82 ? 0.799 12.784 -6.644 1.00 86.56 82 GLY A O 1
ATOM 622 N N . TYR A 1 83 ? 1.902 10.854 -6.318 1.00 85.12 83 TYR A N 1
ATOM 623 C CA . TYR A 1 83 ? 2.566 10.870 -7.621 1.00 85.12 83 TYR A CA 1
ATOM 624 C C . TYR A 1 83 ? 1.569 10.708 -8.776 1.00 85.12 83 TYR A C 1
ATOM 626 O O . TYR A 1 83 ? 1.636 11.448 -9.757 1.00 85.12 83 TYR A O 1
ATOM 634 N N . GLY A 1 84 ? 0.593 9.803 -8.639 1.00 83.56 84 GLY A N 1
ATOM 635 C CA . GLY A 1 84 ? -0.479 9.644 -9.625 1.00 83.56 84 GLY A CA 1
ATOM 636 C C . GLY A 1 84 ? -1.309 10.919 -9.806 1.00 83.56 84 GLY A C 1
ATOM 637 O O . GLY A 1 84 ? -1.601 11.314 -10.933 1.00 83.56 84 GLY A O 1
ATOM 638 N N . LEU A 1 85 ? -1.630 11.603 -8.705 1.00 86.81 85 LEU A N 1
ATOM 639 C CA . LEU A 1 85 ? -2.372 12.864 -8.720 1.00 86.81 85 LEU A CA 1
ATOM 640 C C . LEU A 1 85 ? -1.552 13.982 -9.375 1.00 86.81 85 LEU A C 1
ATOM 642 O O . LEU A 1 85 ? -2.083 14.725 -10.196 1.00 86.81 85 LEU A O 1
ATOM 646 N N . PHE A 1 86 ? -0.251 14.053 -9.080 1.00 86.69 86 PHE A N 1
ATOM 647 C CA . PHE A 1 86 ? 0.664 15.000 -9.712 1.00 86.69 86 PHE A CA 1
ATOM 648 C C . PHE A 1 86 ? 0.696 14.801 -11.229 1.00 86.69 86 PHE A C 1
ATOM 650 O O . PHE A 1 86 ? 0.438 15.749 -11.963 1.00 86.69 86 PHE A O 1
ATOM 657 N N . ILE A 1 87 ? 0.901 13.568 -11.708 1.00 83.94 87 ILE A N 1
ATOM 658 C CA . ILE A 1 87 ? 0.864 13.258 -13.147 1.00 83.94 87 ILE A CA 1
ATOM 659 C C . ILE A 1 87 ? -0.468 13.686 -13.768 1.00 83.94 87 ILE A C 1
ATOM 661 O O . ILE A 1 87 ? -0.472 14.328 -14.818 1.00 83.94 87 ILE A O 1
ATOM 665 N N . LEU A 1 88 ? -1.594 13.388 -13.114 1.00 84.69 88 LEU A N 1
ATOM 666 C CA . LEU A 1 88 ? -2.911 13.802 -13.598 1.00 84.69 88 LEU A CA 1
ATOM 667 C C . LEU A 1 88 ? -3.015 15.324 -13.747 1.00 84.69 88 LEU A C 1
ATOM 669 O O . LEU A 1 88 ? -3.522 15.810 -14.756 1.00 84.69 88 LEU A O 1
ATOM 673 N N . MET A 1 89 ? -2.511 16.082 -12.769 1.00 86.00 89 MET A N 1
ATOM 674 C CA . MET A 1 89 ? -2.486 17.543 -12.842 1.00 86.00 89 MET A CA 1
ATOM 675 C C . MET A 1 89 ? -1.619 18.035 -14.002 1.00 86.00 89 MET A C 1
ATOM 677 O O . MET A 1 89 ? -2.027 18.970 -14.684 1.00 86.00 89 MET A O 1
ATOM 681 N N . PHE A 1 90 ? -0.473 17.403 -14.274 1.00 83.44 90 PHE A N 1
ATOM 682 C CA . PHE A 1 90 ? 0.345 17.747 -15.444 1.00 83.44 90 PHE A CA 1
ATOM 683 C C . PHE A 1 90 ? -0.393 17.501 -16.756 1.00 83.44 90 PHE A C 1
ATOM 685 O O . PHE A 1 90 ? -0.382 18.378 -17.615 1.00 83.44 90 PHE A O 1
ATOM 692 N N . ILE A 1 91 ? -1.078 16.364 -16.887 1.00 84.06 91 ILE A N 1
ATOM 693 C CA . ILE A 1 91 ? -1.861 16.040 -18.087 1.00 84.06 91 ILE A CA 1
ATOM 694 C C . ILE A 1 91 ? -2.989 17.064 -18.293 1.00 84.06 91 ILE A C 1
ATOM 696 O O . ILE A 1 91 ? -3.227 17.493 -19.417 1.00 84.06 91 ILE A O 1
ATOM 700 N N . ILE A 1 92 ? -3.666 17.492 -17.223 1.00 86.44 92 ILE A N 1
ATOM 701 C CA . ILE A 1 92 ? -4.765 18.468 -17.313 1.00 86.44 92 ILE A CA 1
ATOM 702 C C . ILE A 1 92 ? -4.244 19.881 -17.613 1.00 86.44 92 ILE A C 1
ATOM 704 O O . ILE A 1 92 ? -4.822 20.590 -18.433 1.00 86.44 92 ILE A O 1
ATOM 708 N N . LEU A 1 93 ? -3.174 20.313 -16.940 1.00 85.81 93 LEU A N 1
ATOM 709 C CA . LEU A 1 93 ? -2.657 21.683 -17.038 1.00 85.81 93 LEU A CA 1
ATOM 710 C C . LEU A 1 93 ? -1.789 21.910 -18.282 1.00 85.81 93 LEU A C 1
ATOM 712 O O . LEU A 1 93 ? -1.692 23.040 -18.759 1.00 85.81 93 LEU A O 1
ATOM 716 N N . LYS A 1 94 ? -1.149 20.860 -18.802 1.00 77.25 94 LYS A N 1
ATOM 717 C CA . LYS A 1 94 ? -0.347 20.885 -20.030 1.00 77.25 94 LYS A CA 1
ATOM 718 C C . LYS A 1 94 ? -0.538 19.585 -20.830 1.00 77.25 94 LYS A C 1
ATOM 720 O O . LYS A 1 94 ? 0.366 18.750 -20.869 1.00 77.25 94 LYS A O 1
ATOM 725 N N . PRO A 1 95 ? -1.682 19.432 -21.519 1.00 68.62 95 PRO A N 1
ATOM 726 C CA . PRO A 1 95 ? -1.986 18.225 -22.291 1.00 68.62 95 PRO A CA 1
ATOM 727 C C . PRO A 1 95 ? -1.037 17.986 -23.480 1.00 68.62 95 PRO A C 1
ATOM 729 O O . PRO A 1 95 ? -0.890 16.849 -23.911 1.00 68.62 95 PRO A O 1
ATOM 732 N N . ASP A 1 96 ? -0.357 19.025 -23.980 1.00 68.38 96 ASP A N 1
ATOM 733 C CA . ASP A 1 96 ? 0.554 18.944 -25.137 1.00 68.38 96 ASP A CA 1
ATOM 734 C C . ASP A 1 96 ? 2.024 18.636 -24.788 1.00 68.38 96 ASP A C 1
ATOM 736 O O . ASP A 1 96 ? 2.890 18.657 -25.667 1.00 68.38 96 ASP A O 1
ATOM 740 N N . MET A 1 97 ? 2.350 18.352 -23.521 1.00 61.50 97 MET A N 1
ATOM 741 C CA . MET A 1 97 ? 3.701 17.910 -23.158 1.00 61.50 97 MET A CA 1
ATOM 742 C C . MET A 1 97 ? 3.919 16.454 -23.593 1.00 61.50 97 MET A C 1
ATOM 744 O O . MET A 1 97 ? 3.579 15.524 -22.863 1.00 61.50 97 MET A O 1
ATOM 748 N N . LYS A 1 98 ? 4.468 16.283 -24.800 1.00 53.81 98 LYS A N 1
ATOM 749 C CA . LYS A 1 98 ? 5.067 15.029 -25.280 1.00 53.81 98 LYS A CA 1
ATOM 750 C C . LYS A 1 98 ? 6.410 14.757 -24.612 1.00 53.81 98 LYS A C 1
ATO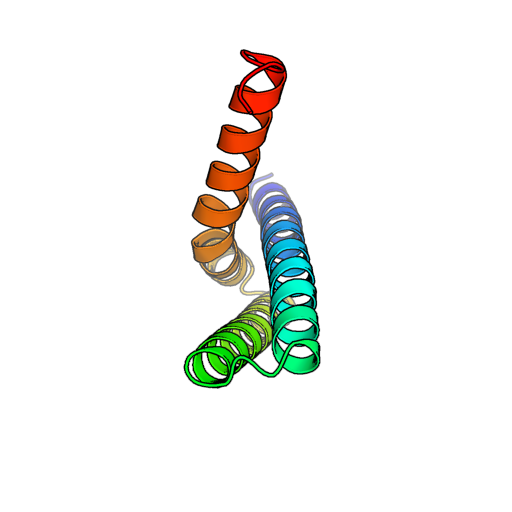M 752 O O . LYS A 1 98 ? 7.172 15.732 -24.423 1.00 53.81 98 LYS A O 1
#

Foldseek 3Di:
DVLVVLVVLLVLLLVLLVVVLVVLVVVLVVVVVVVPPDCSVVSVVVSVVSVVQSVVLVVCVVVVVSNVSSVSSVVVSVVSVVVVVVVVCCCVVPVPPD

Sequence (98 aa):
MWAFLKSFLFYIGFGINAIGILVSLVIIISDAIKGSSSKNGTWLLIVLGLCLWLALCWYLKSIGKIGLATNMVMLPAIPIGGYGLFILMFIILKPDMK